Protein AF-A0A355GKW5-F1 (afdb_monomer)

Sequence (110 aa):
MEQIDKDADSPRSFRAATAFVSLMIFLQWCVLDFYTVRMIPYPEQVHDNEWMILIFPVLPSIILFAWSKRSRSLLTPGVIVGAILLGIVLSIPLIGFFGVNFHLSIGGQL

Radius of gyration: 17.28 Å; Cα contacts (8 Å, |Δi|>4): 80; chains: 1; bounding box: 40×24×53 Å

Solvent-accessible surface area (backbone atoms only — not comparable to full-atom values): 6203 Å² total; per-residue (Å²): 144,78,68,79,72,62,66,72,51,51,65,55,53,38,52,50,47,16,51,49,30,14,52,50,35,38,51,52,47,52,55,50,50,56,52,50,64,70,42,85,63,58,78,84,53,57,73,85,53,56,73,61,61,69,48,51,65,50,58,48,48,54,50,51,53,52,47,29,66,72,67,72,43,85,67,44,73,66,48,52,53,51,16,45,56,53,4,54,62,56,18,50,61,47,32,64,63,53,40,51,54,48,42,49,74,76,70,44,84,135

pLDDT: mean 84.72, std 13.32, range [43.22, 96.25]

Secondary structure (DSSP, 8-state):
--SSSTTTSHHHHHHHHHHHHHHHHHHHHHHHHHHHHHSSSTTTTGGGGGGGGGGTTHHHHHHHHHHHHHTT----HHHHHHHHHHHHHHHHHHIIIIIHHHHHHTT---

Nearest PDB structures (foldseek):
  1cnt-assembly1_4  TM=2.947E-01  e=8.816E+00  Homo sapiens

Foldseek 3Di:
DPVVVLVVCLVVVLVVLLQQLLVQLLVLLLVLLLVQVPDPPPPPCSVVCVCVNVCSLVVSLVVVVVCCVVVVPPCDPVSNVSSSVSSVVNNVVVCVPVVVVSSVVSPHDD

Mean predicted aligned error: 6.82 Å

Structure (mmCIF, N/CA/C/O backbone):
data_AF-A0A355GKW5-F1
#
_entry.id   AF-A0A355GKW5-F1
#
loop_
_atom_site.group_PDB
_atom_site.id
_atom_site.type_symbol
_atom_site.label_atom_id
_atom_site.label_alt_id
_atom_site.label_comp_id
_atom_site.label_asym_id
_atom_site.label_entity_id
_atom_site.label_seq_id
_atom_site.pdbx_PDB_ins_code
_atom_site.Cartn_x
_atom_site.Cartn_y
_atom_site.Cartn_z
_atom_site.occupancy
_atom_site.B_iso_or_equiv
_atom_site.auth_seq_id
_atom_site.auth_comp_id
_atom_site.auth_asym_id
_atom_site.auth_atom_id
_atom_site.pdbx_PDB_model_num
ATOM 1 N N . MET A 1 1 ? 24.438 -4.305 -32.338 1.00 43.22 1 MET A N 1
ATOM 2 C CA . MET A 1 1 ? 23.972 -5.579 -31.749 1.00 43.22 1 MET A CA 1
ATOM 3 C C . MET A 1 1 ? 23.798 -5.384 -30.239 1.00 43.22 1 MET A C 1
ATOM 5 O O . MET A 1 1 ? 24.442 -6.051 -29.454 1.00 43.22 1 MET A O 1
ATOM 9 N N . GLU A 1 2 ? 22.966 -4.411 -29.846 1.00 50.16 2 GLU A N 1
ATOM 10 C CA . GLU A 1 2 ? 22.820 -3.917 -28.453 1.00 50.16 2 GLU A CA 1
ATOM 11 C C . GLU A 1 2 ? 21.330 -3.754 -28.068 1.00 50.16 2 GLU A C 1
ATOM 13 O O . GLU A 1 2 ? 20.965 -3.167 -27.055 1.00 50.16 2 GLU A O 1
ATOM 18 N N . GLN A 1 3 ? 20.439 -4.235 -28.938 1.00 47.19 3 GLN A N 1
ATOM 19 C CA . GLN A 1 3 ? 18.992 -4.047 -28.835 1.00 47.19 3 GLN A CA 1
ATOM 20 C C . GLN A 1 3 ? 18.276 -5.321 -28.362 1.00 47.19 3 GLN A C 1
ATOM 22 O O . GLN A 1 3 ? 17.135 -5.246 -27.932 1.00 47.19 3 GLN A O 1
ATOM 27 N N . ILE A 1 4 ? 18.961 -6.471 -28.387 1.00 46.84 4 ILE A N 1
ATOM 28 C CA . ILE A 1 4 ? 18.385 -7.785 -28.059 1.00 46.84 4 ILE A CA 1
ATOM 29 C C . ILE A 1 4 ? 18.325 -8.016 -26.536 1.00 46.84 4 ILE A C 1
ATOM 31 O O . ILE A 1 4 ? 17.407 -8.675 -26.063 1.00 46.84 4 ILE A O 1
ATOM 35 N N . ASP A 1 5 ? 19.205 -7.384 -25.750 1.00 46.47 5 ASP A N 1
ATOM 36 C CA . ASP A 1 5 ? 19.187 -7.501 -24.280 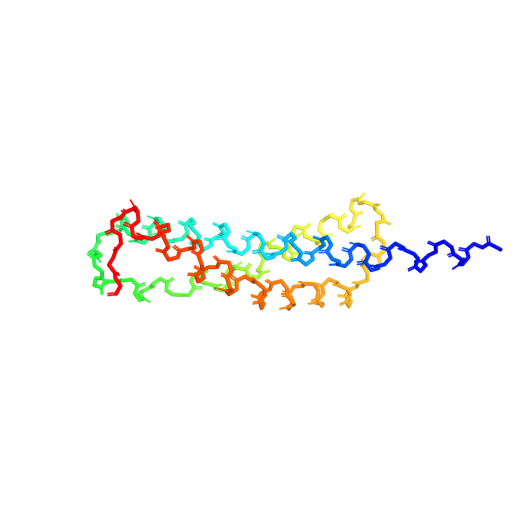1.00 46.47 5 ASP A CA 1
ATOM 37 C C . ASP A 1 5 ? 18.219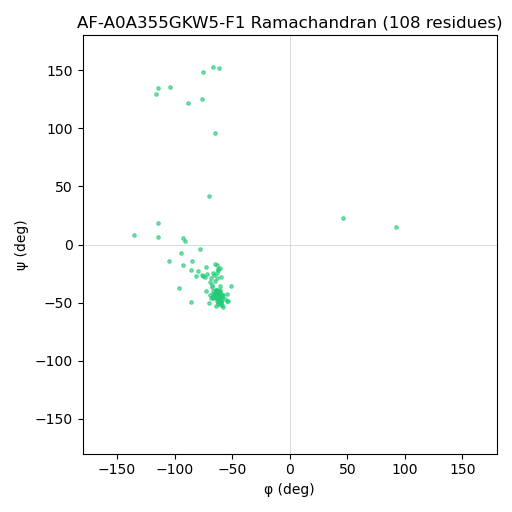 -6.520 -23.587 1.00 46.47 5 ASP A C 1
ATOM 39 O O . ASP A 1 5 ? 17.886 -6.695 -22.417 1.00 46.47 5 ASP A O 1
ATOM 43 N N . LYS A 1 6 ? 17.714 -5.495 -24.292 1.00 49.12 6 LYS A N 1
ATOM 44 C CA . LYS A 1 6 ? 16.847 -4.455 -23.696 1.00 49.12 6 LYS A CA 1
ATOM 45 C C . LYS A 1 6 ? 15.409 -4.909 -23.424 1.00 49.12 6 LYS A C 1
ATOM 47 O O . LYS A 1 6 ? 14.782 -4.380 -22.508 1.00 49.12 6 LYS A O 1
ATOM 52 N N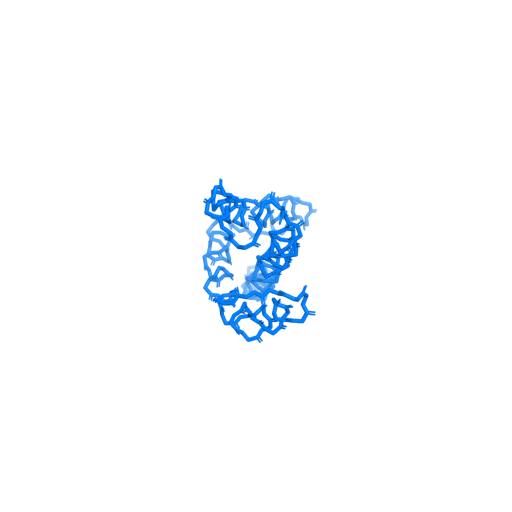 . ASP A 1 7 ? 14.894 -5.885 -24.171 1.00 49.94 7 ASP A N 1
ATOM 53 C CA . ASP A 1 7 ? 13.503 -6.345 -24.028 1.00 49.94 7 ASP A CA 1
ATOM 54 C C . ASP A 1 7 ? 13.318 -7.420 -22.943 1.00 49.94 7 ASP A C 1
ATOM 56 O O . ASP A 1 7 ? 12.224 -7.565 -22.392 1.00 49.94 7 ASP A O 1
ATOM 60 N N . ALA A 1 8 ? 14.381 -8.140 -22.567 1.00 51.19 8 ALA A N 1
ATOM 61 C CA . ALA A 1 8 ? 14.300 -9.234 -21.595 1.00 51.19 8 ALA A CA 1
ATOM 62 C C . ALA A 1 8 ? 14.115 -8.756 -20.136 1.00 51.19 8 ALA A C 1
ATOM 64 O O . ALA A 1 8 ? 13.488 -9.452 -19.329 1.00 51.19 8 ALA A O 1
ATOM 65 N N . ASP A 1 9 ? 14.596 -7.554 -19.802 1.00 59.56 9 ASP A N 1
ATOM 66 C CA . ASP A 1 9 ? 14.585 -7.018 -18.431 1.00 59.56 9 ASP A CA 1
ATOM 67 C C . ASP A 1 9 ? 13.357 -6.155 -18.093 1.00 59.56 9 ASP A C 1
ATOM 69 O O . ASP A 1 9 ? 13.022 -5.972 -16.916 1.00 59.56 9 ASP A O 1
ATOM 73 N N . SER A 1 10 ? 12.634 -5.673 -19.107 1.00 67.62 10 SER A N 1
ATOM 74 C CA . SER A 1 10 ? 11.417 -4.862 -18.955 1.00 67.62 10 SER A CA 1
ATOM 75 C C . SER A 1 10 ? 10.298 -5.572 -18.165 1.00 67.62 10 SER A C 1
ATOM 77 O O . SER A 1 10 ? 9.843 -5.029 -17.150 1.00 67.62 10 SER A O 1
ATOM 79 N N . PRO A 1 11 ? 9.883 -6.811 -18.511 1.00 78.00 11 PRO A N 1
ATOM 80 C CA . PRO A 1 11 ? 8.795 -7.480 -17.796 1.00 78.00 11 PRO A CA 1
ATOM 81 C C . PRO A 1 11 ? 9.173 -7.875 -16.363 1.00 78.00 11 PRO A C 1
ATOM 83 O O . PRO A 1 11 ? 8.315 -7.861 -15.478 1.00 78.00 11 PRO A O 1
ATOM 86 N N . ARG A 1 12 ? 10.445 -8.203 -16.098 1.00 82.12 12 ARG A N 1
ATOM 87 C CA . ARG A 1 12 ? 10.926 -8.504 -14.738 1.00 82.12 12 ARG A CA 1
ATOM 88 C C . ARG A 1 12 ? 10.922 -7.256 -13.863 1.00 82.12 12 ARG A C 1
ATOM 90 O O . ARG A 1 12 ? 10.401 -7.299 -12.752 1.00 82.12 12 ARG A O 1
ATOM 97 N N . SER A 1 13 ? 11.431 -6.146 -14.391 1.00 82.44 13 SER A N 1
ATOM 98 C CA . SER A 1 13 ? 11.475 -4.861 -13.689 1.00 82.44 13 SER A CA 1
ATOM 99 C C . SER A 1 13 ? 10.074 -4.322 -13.398 1.00 82.44 13 SER A C 1
ATOM 101 O O . SER A 1 13 ? 9.814 -3.865 -12.288 1.00 82.44 13 SER A O 1
ATOM 103 N N . PHE A 1 14 ? 9.140 -4.456 -14.345 1.00 87.69 14 PHE A N 1
ATOM 104 C CA . PHE A 1 14 ? 7.735 -4.096 -14.142 1.00 87.69 14 PHE A CA 1
ATOM 105 C C . PHE A 1 14 ? 7.069 -4.932 -13.042 1.00 87.69 14 PHE A C 1
ATOM 107 O O . PHE A 1 14 ? 6.424 -4.379 -12.152 1.00 87.69 14 PHE A O 1
ATOM 114 N N . ARG A 1 15 ? 7.253 -6.261 -13.057 1.00 90.69 15 ARG A N 1
ATOM 115 C CA . ARG A 1 15 ? 6.715 -7.155 -12.016 1.00 90.69 15 ARG A CA 1
ATOM 116 C C . ARG A 1 15 ? 7.297 -6.838 -10.643 1.00 90.69 15 ARG A C 1
ATOM 118 O O . ARG A 1 15 ? 6.546 -6.767 -9.677 1.00 90.69 15 ARG A O 1
ATOM 125 N N . ALA A 1 16 ? 8.607 -6.610 -10.563 1.00 89.38 16 ALA A N 1
ATOM 126 C CA . ALA A 1 16 ? 9.276 -6.239 -9.321 1.00 89.38 16 ALA A CA 1
ATOM 127 C C . ALA A 1 16 ? 8.768 -4.893 -8.784 1.00 89.38 16 ALA A C 1
ATOM 129 O O . ALA A 1 16 ? 8.429 -4.800 -7.608 1.00 89.38 16 ALA A O 1
ATOM 130 N N . ALA A 1 17 ? 8.640 -3.877 -9.644 1.00 90.31 17 ALA A N 1
ATOM 131 C CA . ALA A 1 17 ? 8.086 -2.578 -9.271 1.00 90.31 17 ALA A CA 1
ATOM 132 C C . ALA A 1 17 ? 6.626 -2.692 -8.803 1.00 90.31 17 ALA A C 1
ATOM 134 O O . ALA A 1 17 ? 6.255 -2.102 -7.794 1.00 90.31 17 ALA A O 1
ATOM 135 N N . THR A 1 18 ? 5.817 -3.500 -9.490 1.00 93.62 18 THR A N 1
ATOM 136 C CA . THR A 1 18 ? 4.414 -3.746 -9.127 1.00 93.62 18 THR A CA 1
ATOM 137 C C . THR A 1 18 ? 4.305 -4.432 -7.764 1.00 93.62 18 THR A C 1
ATOM 139 O O . THR A 1 18 ? 3.549 -3.985 -6.903 1.00 93.62 18 THR A O 1
ATOM 142 N N . ALA A 1 19 ? 5.078 -5.501 -7.545 1.00 94.31 19 ALA A N 1
ATOM 143 C CA . ALA A 1 19 ? 5.108 -6.220 -6.274 1.00 94.31 19 ALA A CA 1
ATOM 144 C C . ALA A 1 19 ? 5.585 -5.313 -5.132 1.00 94.31 19 ALA A C 1
ATOM 146 O O . ALA A 1 19 ? 4.997 -5.315 -4.053 1.00 94.31 19 ALA A O 1
ATOM 147 N N . PHE A 1 20 ? 6.604 -4.492 -5.395 1.00 93.31 20 PHE A N 1
ATOM 148 C CA . PHE A 1 20 ? 7.104 -3.499 -4.454 1.00 93.31 20 PHE A CA 1
ATOM 149 C C . PHE A 1 20 ? 6.024 -2.482 -4.065 1.00 93.31 20 PHE A C 1
ATOM 151 O O . PHE A 1 20 ? 5.797 -2.273 -2.876 1.00 93.31 20 PHE A O 1
ATOM 158 N N . VAL A 1 21 ? 5.321 -1.889 -5.039 1.00 94.81 21 VAL A N 1
ATOM 159 C CA . VAL A 1 21 ? 4.225 -0.944 -4.760 1.00 94.81 21 VAL A CA 1
ATOM 160 C C . VAL A 1 21 ? 3.128 -1.615 -3.947 1.00 94.81 21 VAL A C 1
ATOM 162 O O . VAL A 1 21 ? 2.697 -1.063 -2.940 1.00 94.81 21 VAL A O 1
ATOM 165 N N . SER A 1 22 ? 2.694 -2.805 -4.364 1.00 96.25 22 SER A N 1
ATOM 166 C CA . SER A 1 22 ? 1.621 -3.537 -3.694 1.00 96.25 22 SER A CA 1
ATOM 167 C C . SER A 1 22 ? 1.959 -3.821 -2.227 1.00 96.25 22 SER A C 1
ATOM 169 O O . SER A 1 22 ? 1.156 -3.535 -1.338 1.00 96.25 22 SER A O 1
ATOM 171 N N . LEU A 1 23 ? 3.188 -4.280 -1.965 1.00 95.88 23 LEU A N 1
ATOM 172 C CA . LEU A 1 23 ? 3.689 -4.512 -0.613 1.00 95.88 23 LEU A CA 1
ATOM 173 C C . LEU A 1 23 ? 3.795 -3.211 0.192 1.00 95.88 23 LEU A C 1
ATOM 175 O O . LEU A 1 23 ? 3.400 -3.178 1.352 1.00 95.88 23 LEU A O 1
ATOM 179 N N . MET A 1 24 ? 4.302 -2.130 -0.405 1.00 95.50 24 MET A N 1
ATOM 180 C CA . MET A 1 24 ? 4.405 -0.837 0.275 1.00 95.50 24 MET A CA 1
ATOM 181 C C . MET A 1 24 ? 3.041 -0.262 0.648 1.00 95.50 24 MET A C 1
ATOM 183 O O . MET A 1 24 ? 2.909 0.319 1.721 1.00 95.50 24 MET A O 1
ATOM 187 N N . ILE A 1 25 ? 2.030 -0.393 -0.212 1.00 95.62 25 ILE A N 1
ATOM 188 C CA . ILE A 1 25 ? 0.666 0.050 0.102 1.00 95.62 25 ILE A CA 1
ATOM 189 C C . ILE A 1 25 ? 0.087 -0.797 1.231 1.00 95.62 25 ILE A C 1
ATOM 191 O O . ILE A 1 25 ? -0.439 -0.238 2.186 1.00 95.62 25 ILE A O 1
ATOM 195 N N . PHE A 1 26 ? 0.248 -2.121 1.172 1.00 96.06 26 PHE A N 1
ATOM 196 C CA . PHE A 1 26 ? -0.179 -3.009 2.252 1.00 96.06 26 PHE A CA 1
ATOM 197 C C . PHE A 1 26 ? 0.465 -2.632 3.598 1.00 96.06 26 PHE A C 1
ATOM 199 O O . PHE A 1 26 ? -0.231 -2.489 4.597 1.00 96.06 26 PHE A O 1
ATOM 206 N N . LEU A 1 27 ? 1.779 -2.393 3.627 1.00 95.62 27 LEU A N 1
ATOM 207 C CA . LEU A 1 27 ? 2.479 -1.989 4.849 1.00 95.62 27 LEU A CA 1
ATOM 208 C C . LEU A 1 27 ? 2.024 -0.616 5.362 1.00 95.62 27 LEU A C 1
ATOM 210 O O . LEU A 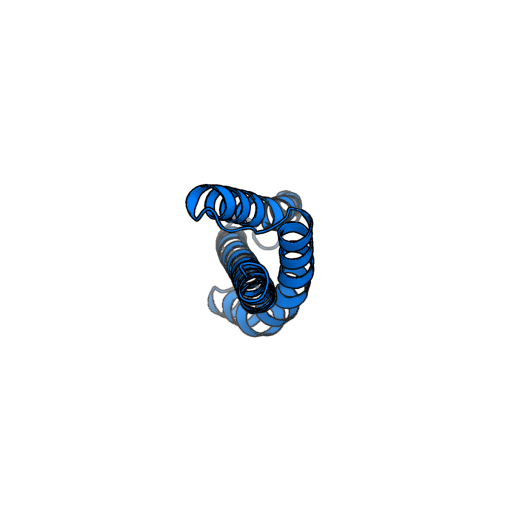1 27 ? 1.841 -0.452 6.565 1.00 95.62 27 LEU A O 1
ATOM 214 N N . GLN A 1 28 ? 1.825 0.361 4.470 1.00 94.75 28 GLN A N 1
ATOM 215 C CA . GLN A 1 28 ? 1.276 1.669 4.844 1.00 94.75 28 GLN A CA 1
ATOM 216 C C . GLN A 1 28 ? -0.123 1.535 5.444 1.00 94.75 28 GLN A C 1
ATOM 218 O O . GLN A 1 28 ? -0.411 2.176 6.452 1.00 94.75 28 GLN A O 1
ATOM 223 N N . TRP A 1 29 ? -0.958 0.670 4.865 1.00 94.94 29 TRP A N 1
ATOM 224 C CA . TRP A 1 29 ? -2.272 0.359 5.408 1.00 94.94 29 TRP A CA 1
ATOM 225 C C . TRP A 1 29 ? -2.164 -0.235 6.814 1.00 94.94 29 TRP A C 1
ATOM 227 O O . TRP A 1 29 ? -2.805 0.286 7.714 1.00 94.94 29 TRP A O 1
ATOM 237 N N . CYS A 1 30 ? -1.292 -1.223 7.051 1.00 95.06 30 CYS A N 1
ATOM 238 C CA . CYS A 1 30 ? -1.114 -1.805 8.389 1.00 95.06 30 CYS A CA 1
ATOM 239 C C . CYS A 1 30 ? -0.645 -0.775 9.429 1.00 95.06 30 CYS A C 1
ATOM 241 O O . CYS A 1 30 ? -1.076 -0.811 10.579 1.00 95.06 30 CYS A O 1
ATOM 243 N N . VAL A 1 31 ? 0.247 0.145 9.047 1.00 94.06 31 VAL A N 1
ATOM 244 C CA . VAL A 1 31 ? 0.711 1.215 9.946 1.00 94.06 31 VAL A CA 1
ATOM 245 C C . VAL A 1 31 ? -0.424 2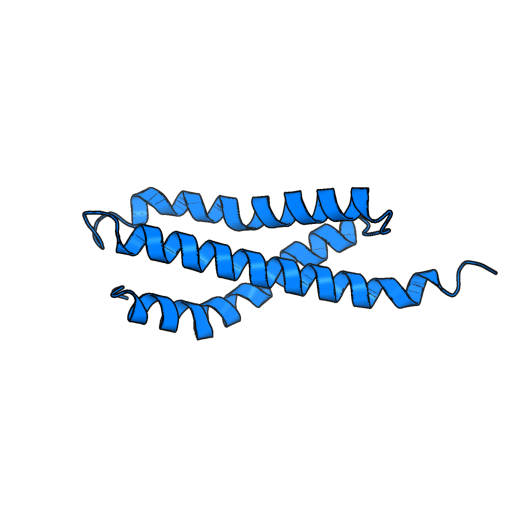.184 10.270 1.00 94.06 31 VAL A C 1
ATOM 247 O O . VAL A 1 31 ? -0.599 2.541 11.435 1.00 94.06 31 VAL A O 1
ATOM 250 N N . LEU A 1 32 ? -1.194 2.592 9.258 1.00 92.31 32 LEU A N 1
ATOM 251 C CA . LEU A 1 32 ? -2.347 3.467 9.443 1.00 92.31 32 LEU A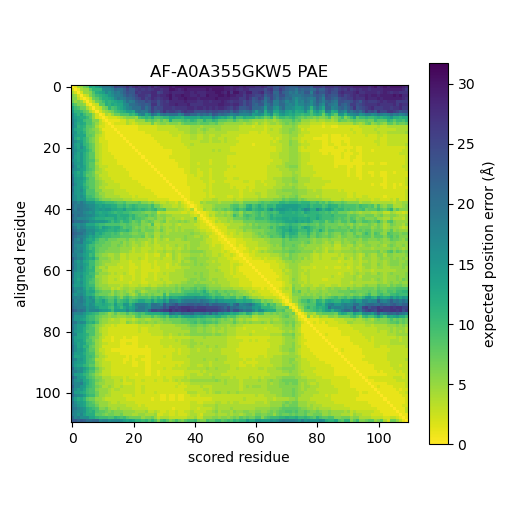 CA 1
ATOM 252 C C . LEU A 1 32 ? -3.405 2.796 10.322 1.00 92.31 32 LEU A C 1
ATOM 254 O O . LEU A 1 32 ? -3.892 3.409 11.261 1.00 92.31 32 LEU A O 1
ATOM 258 N N . ASP A 1 33 ? -3.707 1.531 10.055 1.00 93.12 33 ASP A N 1
ATOM 259 C CA . ASP A 1 33 ? -4.676 0.738 10.803 1.00 93.12 33 ASP A CA 1
ATOM 260 C C . ASP A 1 33 ? -4.277 0.601 12.280 1.00 93.12 33 ASP A C 1
ATOM 262 O O . ASP A 1 33 ? -5.064 0.898 13.179 1.00 93.12 33 ASP A O 1
ATOM 266 N N . PHE A 1 34 ? -3.005 0.282 12.545 1.00 93.56 34 PHE A N 1
ATOM 267 C CA . PHE A 1 34 ? -2.469 0.253 13.905 1.00 93.56 34 PHE A CA 1
ATOM 268 C C . PHE A 1 34 ? -2.601 1.598 14.620 1.00 93.56 34 PHE A C 1
ATOM 270 O O . PHE A 1 34 ? -2.967 1.641 15.794 1.00 93.56 34 PHE A O 1
ATOM 277 N N . TYR A 1 35 ? -2.296 2.696 1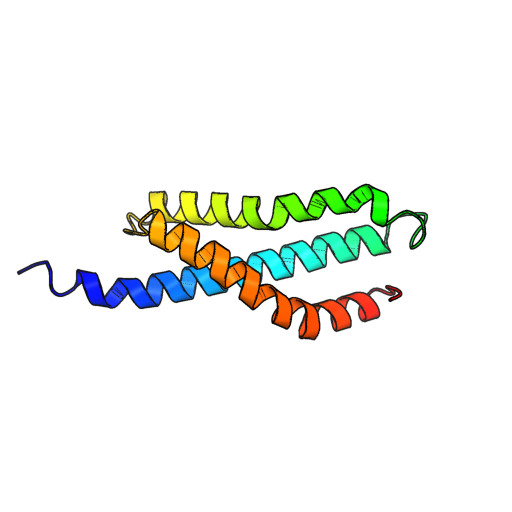3.928 1.00 91.38 35 TYR A N 1
ATOM 278 C CA . TYR A 1 35 ? -2.442 4.034 14.486 1.00 91.38 35 TYR A CA 1
ATOM 279 C C . TYR A 1 35 ? -3.908 4.353 14.807 1.00 91.38 35 TYR A C 1
ATOM 281 O O . TYR A 1 35 ? -4.208 4.806 15.911 1.00 91.38 35 TYR A O 1
ATOM 289 N N . THR A 1 36 ? -4.820 4.052 13.882 1.00 91.06 36 THR A N 1
ATOM 290 C CA . THR A 1 36 ? -6.256 4.310 14.015 1.00 91.06 36 THR A CA 1
ATOM 291 C C . THR A 1 36 ? -6.870 3.551 15.189 1.00 91.06 36 THR A C 1
ATOM 293 O O . THR A 1 36 ? -7.537 4.165 16.016 1.00 91.06 36 THR A O 1
ATOM 296 N N . VAL A 1 37 ? -6.584 2.252 15.334 1.00 92.19 37 VAL A N 1
ATOM 297 C CA . VAL A 1 37 ? -7.092 1.423 16.450 1.00 92.19 37 VAL A CA 1
ATOM 298 C C . VAL A 1 37 ? -6.592 1.917 17.818 1.00 92.19 37 VAL A C 1
ATOM 300 O O . VAL A 1 37 ? -7.199 1.645 18.853 1.00 92.19 37 VAL A O 1
ATOM 303 N N . ARG A 1 38 ? -5.479 2.658 17.855 1.00 89.88 38 ARG A N 1
ATOM 304 C CA . ARG A 1 38 ? -4.897 3.217 19.087 1.00 89.88 38 ARG A CA 1
ATOM 305 C C . ARG A 1 38 ? -5.329 4.650 19.382 1.00 89.88 38 ARG A C 1
ATOM 307 O O . ARG A 1 38 ? -4.989 5.161 20.451 1.00 89.88 38 ARG A O 1
ATOM 314 N N . MET A 1 39 ? -6.039 5.302 18.467 1.00 86.75 39 MET A N 1
ATOM 315 C CA . MET A 1 39 ? -6.540 6.654 18.669 1.00 86.75 39 MET A CA 1
ATOM 316 C C . MET A 1 39 ? -7.751 6.639 19.612 1.00 86.75 39 MET A C 1
ATOM 318 O O . MET A 1 39 ? -8.507 5.675 19.649 1.00 86.75 39 MET A O 1
ATOM 322 N N . ILE A 1 40 ? -7.939 7.703 20.394 1.00 83.88 40 ILE A N 1
ATOM 323 C CA . ILE A 1 40 ? -9.121 7.880 21.246 1.00 83.88 40 ILE A CA 1
ATOM 324 C C . ILE A 1 40 ? -9.874 9.112 20.733 1.00 83.88 40 ILE A C 1
ATOM 326 O O . ILE A 1 40 ? -9.241 10.165 20.627 1.00 83.88 40 ILE A O 1
ATOM 330 N N . PRO A 1 41 ? -11.190 9.034 20.476 1.00 85.19 41 PRO A N 1
ATOM 331 C CA . PRO A 1 41 ? -12.069 7.870 20.600 1.00 85.19 41 PRO A CA 1
ATOM 332 C C . PRO A 1 41 ? -12.110 7.022 19.309 1.00 85.19 41 PRO A C 1
ATOM 334 O O . PRO A 1 41 ? -12.457 7.507 18.230 1.00 85.19 41 PRO A O 1
ATOM 337 N N . TYR A 1 42 ? -11.740 5.747 19.436 1.00 82.19 42 TYR A N 1
ATOM 338 C CA . TYR A 1 42 ? -11.951 4.710 18.426 1.00 82.19 42 TYR A CA 1
ATOM 339 C C . TYR A 1 42 ? -13.127 3.825 18.872 1.00 82.19 42 TYR A C 1
ATOM 341 O O . TYR A 1 42 ? -13.122 3.401 20.034 1.00 82.19 42 TYR A O 1
ATOM 349 N N . PRO A 1 43 ? -14.072 3.467 17.979 1.00 86.69 43 PRO A N 1
ATOM 350 C CA . PRO A 1 43 ? -14.073 3.699 16.527 1.00 86.69 43 PRO A CA 1
ATOM 351 C C . PRO A 1 43 ? -14.780 4.990 16.066 1.00 86.69 43 PRO A C 1
ATOM 353 O O . PRO A 1 43 ? -14.930 5.207 14.868 1.00 86.69 43 PRO A O 1
ATOM 356 N N . GLU A 1 44 ? -15.230 5.861 16.968 1.00 87.81 44 GLU A N 1
ATOM 357 C CA . GLU A 1 44 ? -16.178 6.931 16.629 1.00 87.81 44 GLU A CA 1
ATOM 358 C C . GLU A 1 44 ? -15.606 8.035 15.721 1.00 87.81 44 GLU A C 1
ATOM 360 O O . GLU A 1 44 ? -16.363 8.644 14.967 1.00 87.81 44 GLU A O 1
ATOM 365 N N . GLN A 1 45 ? -14.294 8.304 15.773 1.00 82.75 45 GLN A N 1
ATOM 366 C CA . GLN A 1 45 ? -13.642 9.405 15.034 1.00 82.75 45 GLN A CA 1
ATOM 367 C C . GLN A 1 45 ? -12.660 8.942 13.948 1.00 82.75 45 GLN A C 1
ATOM 369 O O . GLN A 1 45 ? -11.825 9.711 13.473 1.00 82.75 45 GLN A O 1
ATOM 374 N N . VAL A 1 46 ? -12.745 7.687 13.503 1.00 82.19 46 VAL A N 1
ATOM 375 C CA . VAL A 1 46 ? -11.831 7.170 12.464 1.00 82.19 46 VAL A CA 1
ATOM 376 C C . VAL A 1 46 ? -11.972 7.900 11.124 1.00 82.19 46 VAL A C 1
ATOM 378 O O . VAL A 1 46 ? -10.992 8.044 10.391 1.00 82.19 46 VAL A O 1
ATOM 381 N N . HIS A 1 47 ? -13.171 8.415 10.834 1.00 84.50 47 HIS A N 1
ATOM 382 C CA . HIS A 1 47 ? -13.490 9.111 9.587 1.00 84.50 47 HIS A CA 1
ATOM 383 C C . HIS A 1 47 ? -12.751 10.452 9.427 1.00 84.50 47 HIS A C 1
ATOM 385 O O . HIS A 1 47 ? -12.474 10.872 8.304 1.00 84.50 47 HIS A O 1
ATOM 391 N N . ASP A 1 48 ? -12.337 11.088 10.528 1.00 83.94 48 ASP A N 1
ATOM 392 C CA . ASP A 1 48 ? -11.628 12.379 10.506 1.00 83.94 48 ASP A CA 1
ATOM 393 C C . ASP A 1 48 ? -10.247 12.285 9.826 1.00 83.94 48 ASP A C 1
ATOM 395 O O . ASP A 1 48 ? -9.655 13.282 9.404 1.00 83.94 48 ASP A O 1
ATOM 399 N N . ASN A 1 49 ? -9.742 11.060 9.683 1.00 79.75 49 ASN A N 1
ATOM 400 C CA . ASN A 1 49 ? -8.402 10.741 9.220 1.00 79.75 49 ASN A CA 1
ATOM 401 C C . ASN A 1 49 ? -8.367 9.998 7.874 1.00 79.75 49 ASN A C 1
ATOM 403 O O . ASN A 1 49 ? -7.291 9.610 7.414 1.00 79.75 49 ASN A O 1
ATOM 407 N N . GLU A 1 50 ? -9.507 9.831 7.198 1.00 81.94 50 GLU A N 1
ATOM 408 C CA . GLU A 1 50 ? -9.591 9.119 5.910 1.00 81.94 50 GLU A CA 1
ATOM 409 C C . GLU A 1 50 ? -8.740 9.752 4.808 1.00 81.94 50 GLU A C 1
ATOM 411 O O . GLU A 1 50 ? -8.238 9.071 3.916 1.00 81.94 50 GLU A O 1
ATOM 416 N N . TRP A 1 51 ? -8.499 11.060 4.874 1.00 85.00 51 TRP A N 1
ATOM 417 C CA . TRP A 1 51 ? -7.644 11.746 3.908 1.00 85.00 51 TRP A CA 1
ATOM 418 C C . TRP A 1 51 ? -6.201 11.201 3.900 1.00 85.00 51 TRP A C 1
ATOM 420 O O . TRP A 1 51 ? -5.505 11.349 2.893 1.00 85.00 51 TRP A O 1
ATOM 430 N N . MET A 1 52 ? -5.753 10.514 4.963 1.00 85.19 52 MET A N 1
ATOM 431 C CA . MET A 1 52 ? -4.431 9.881 5.012 1.00 85.19 52 MET A CA 1
ATOM 432 C C . MET A 1 52 ? -4.249 8.778 3.958 1.00 85.19 52 MET A C 1
ATOM 434 O O . MET A 1 52 ? -3.108 8.517 3.569 1.00 85.19 52 MET A O 1
ATOM 438 N N . ILE A 1 53 ? -5.323 8.186 3.406 1.00 84.88 53 ILE A N 1
ATOM 439 C CA . ILE A 1 53 ? -5.174 7.189 2.327 1.00 84.88 53 ILE A CA 1
ATOM 440 C C . ILE A 1 53 ? -4.538 7.795 1.070 1.00 84.88 53 ILE A C 1
ATOM 442 O O . ILE A 1 53 ? -3.920 7.081 0.280 1.00 84.88 53 ILE A O 1
ATOM 446 N N . LEU A 1 54 ? -4.654 9.116 0.877 1.00 86.19 54 LEU A N 1
ATOM 447 C CA . LEU A 1 54 ? -4.064 9.821 -0.264 1.00 86.19 54 LEU A CA 1
ATOM 448 C C . LEU A 1 54 ? -2.530 9.739 -0.273 1.00 86.19 54 LEU A C 1
ATOM 450 O O . LEU A 1 54 ? -1.912 9.954 -1.314 1.00 86.19 54 LEU A O 1
ATOM 454 N N . ILE A 1 55 ? -1.907 9.389 0.859 1.00 86.38 55 ILE A N 1
ATOM 455 C CA . ILE A 1 55 ? -0.457 9.198 0.985 1.00 86.38 55 ILE A CA 1
ATOM 456 C C . ILE A 1 55 ? -0.012 7.859 0.375 1.00 86.38 55 ILE A C 1
ATOM 458 O O . ILE A 1 55 ? 1.117 7.753 -0.113 1.00 86.38 55 ILE A O 1
ATOM 462 N N . PHE A 1 56 ? -0.899 6.859 0.318 1.00 88.12 56 PHE A N 1
ATOM 463 C CA . PHE A 1 56 ? -0.569 5.499 -0.117 1.00 88.12 56 PHE A CA 1
ATOM 464 C C . PHE A 1 56 ? 0.093 5.404 -1.494 1.00 88.12 56 PHE A C 1
ATOM 466 O O . PHE A 1 56 ? 1.064 4.654 -1.604 1.00 88.12 56 PHE A O 1
ATOM 473 N N . PRO A 1 57 ? -0.349 6.136 -2.538 1.00 85.75 57 PRO A N 1
ATOM 474 C CA . PRO A 1 57 ? 0.350 6.146 -3.821 1.00 85.75 57 PRO A CA 1
ATOM 475 C C . PRO A 1 57 ? 1.586 7.058 -3.831 1.00 85.75 57 PRO A C 1
ATOM 477 O O . PRO A 1 57 ? 2.485 6.850 -4.647 1.00 85.75 57 PRO A O 1
ATOM 480 N N . VAL A 1 58 ? 1.670 8.054 -2.944 1.00 88.25 58 VAL A N 1
ATOM 481 C CA . VAL A 1 58 ? 2.735 9.072 -2.954 1.00 88.25 58 VAL A CA 1
ATOM 482 C C . VAL A 1 58 ? 4.079 8.469 -2.552 1.00 88.25 58 VAL A C 1
ATOM 484 O O . VAL A 1 58 ? 5.061 8.620 -3.282 1.00 88.25 58 VAL A O 1
ATOM 487 N N . LEU A 1 59 ? 4.137 7.741 -1.433 1.00 88.00 59 LEU A N 1
ATOM 488 C CA . LEU A 1 59 ? 5.394 7.161 -0.940 1.00 88.00 59 LEU A CA 1
ATOM 489 C C . LEU A 1 59 ? 6.022 6.142 -1.915 1.00 88.00 59 LEU A C 1
ATOM 491 O O . LEU A 1 59 ? 7.201 6.305 -2.253 1.00 88.00 59 LEU A O 1
ATOM 495 N N . PRO A 1 60 ? 5.282 5.149 -2.451 1.00 89.75 60 PRO A N 1
ATOM 496 C CA . PRO A 1 60 ? 5.811 4.228 -3.453 1.00 89.75 60 PRO A CA 1
ATOM 497 C C . PRO A 1 60 ? 6.270 4.946 -4.723 1.00 89.75 60 PRO A C 1
ATOM 499 O O . PRO A 1 60 ? 7.287 4.563 -5.298 1.00 89.75 60 PRO A O 1
ATOM 502 N N . SER A 1 61 ? 5.577 6.015 -5.135 1.00 86.81 61 SER A N 1
ATOM 503 C CA . SER A 1 61 ? 5.959 6.814 -6.306 1.00 86.81 61 SER A CA 1
ATOM 504 C C . SER A 1 61 ? 7.307 7.507 -6.112 1.00 86.81 61 SER A C 1
ATOM 506 O O . SER A 1 61 ? 8.168 7.433 -6.989 1.00 86.81 61 SER A O 1
ATOM 508 N N . ILE A 1 62 ? 7.523 8.139 -4.953 1.00 88.75 62 ILE A N 1
ATOM 509 C CA . ILE A 1 62 ? 8.795 8.799 -4.620 1.00 88.75 62 ILE A CA 1
ATOM 510 C C . ILE A 1 62 ? 9.935 7.776 -4.607 1.00 88.75 62 ILE A C 1
ATOM 512 O O . ILE A 1 62 ? 10.992 8.021 -5.194 1.00 88.75 62 ILE A O 1
ATOM 516 N N . ILE A 1 63 ? 9.719 6.616 -3.979 1.00 88.56 63 ILE A N 1
ATOM 517 C CA . ILE A 1 63 ? 10.754 5.585 -3.854 1.00 88.56 63 ILE A CA 1
ATOM 518 C C . ILE A 1 63 ? 11.066 4.950 -5.212 1.00 88.56 63 ILE A C 1
ATOM 520 O O . ILE A 1 63 ? 12.241 4.816 -5.554 1.00 88.56 63 ILE A O 1
ATOM 524 N N . LEU A 1 64 ? 10.055 4.625 -6.024 1.00 86.50 64 LEU A N 1
ATOM 525 C CA . LEU A 1 64 ? 10.265 4.113 -7.382 1.00 86.50 64 LEU A CA 1
ATOM 526 C C . LEU A 1 64 ? 11.000 5.122 -8.266 1.00 86.50 64 LEU A C 1
ATOM 528 O O . LEU A 1 64 ? 11.896 4.741 -9.020 1.00 86.50 64 LEU A O 1
ATOM 532 N N . PHE A 1 65 ? 10.672 6.409 -8.158 1.00 85.12 65 PHE A N 1
ATOM 533 C CA . PHE A 1 65 ? 11.349 7.456 -8.916 1.00 85.12 65 PHE A CA 1
ATOM 534 C C . PHE A 1 65 ? 12.815 7.625 -8.488 1.00 85.12 65 PHE A C 1
ATOM 536 O O . PHE A 1 65 ? 13.709 7.724 -9.333 1.00 85.12 65 PHE A O 1
ATOM 543 N N . ALA A 1 66 ? 13.087 7.598 -7.181 1.00 85.81 66 ALA A N 1
ATOM 544 C CA . ALA A 1 66 ? 14.448 7.622 -6.648 1.00 85.81 66 ALA A CA 1
ATOM 545 C C . ALA A 1 66 ? 15.246 6.373 -7.065 1.00 85.81 66 ALA A C 1
ATOM 547 O O . ALA A 1 66 ? 16.414 6.480 -7.452 1.00 85.81 66 ALA A O 1
ATOM 548 N N . TRP A 1 67 ? 14.613 5.197 -7.043 1.00 81.94 67 TRP A N 1
ATOM 549 C CA . TRP A 1 67 ? 15.225 3.938 -7.459 1.00 81.94 67 TRP A CA 1
ATOM 550 C C . TRP A 1 67 ? 15.544 3.930 -8.958 1.00 81.94 67 TRP A C 1
ATOM 552 O O . TRP A 1 67 ? 16.671 3.601 -9.337 1.00 81.94 67 TRP A O 1
ATOM 562 N N . SER A 1 68 ? 14.614 4.383 -9.802 1.00 78.44 68 SER A N 1
ATOM 563 C CA . SER A 1 68 ? 14.831 4.544 -11.245 1.00 78.44 68 SER A CA 1
ATOM 564 C C . SER A 1 68 ? 16.066 5.408 -11.532 1.00 78.44 68 SER A C 1
ATOM 566 O O . SER A 1 68 ? 16.964 4.978 -12.261 1.00 78.44 68 SER A O 1
ATOM 568 N N . LYS A 1 69 ? 16.186 6.569 -10.869 1.00 77.62 69 LYS A N 1
ATOM 569 C CA . LYS A 1 69 ? 17.351 7.459 -11.009 1.0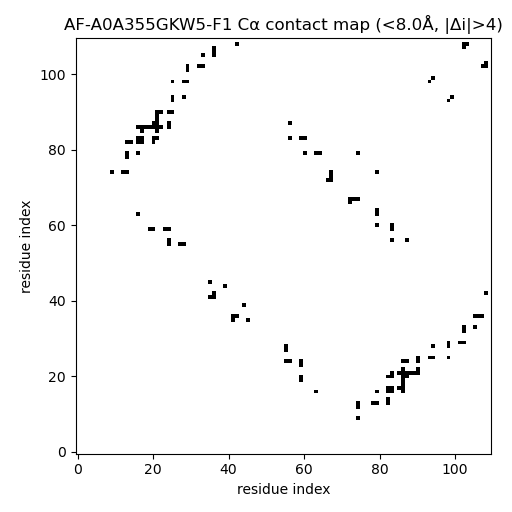0 77.62 69 LYS A CA 1
ATOM 570 C C . LYS A 1 69 ? 18.661 6.814 -10.552 1.00 77.62 69 LYS A C 1
ATOM 572 O O . LYS A 1 69 ? 19.676 6.948 -11.232 1.00 77.62 69 LYS A O 1
ATOM 577 N N . ARG A 1 70 ? 18.661 6.120 -9.408 1.00 71.69 70 ARG A N 1
ATOM 578 C CA . ARG A 1 70 ? 19.878 5.537 -8.815 1.00 71.69 70 ARG A CA 1
ATOM 579 C C . ARG A 1 70 ? 20.390 4.322 -9.583 1.00 71.69 70 ARG A C 1
ATOM 581 O O . ARG A 1 70 ? 21.594 4.165 -9.743 1.00 71.69 70 ARG A O 1
ATOM 588 N N . SER A 1 71 ? 19.492 3.461 -10.051 1.00 63.28 71 SER A N 1
ATOM 589 C CA . SER A 1 71 ? 19.865 2.194 -10.684 1.00 63.28 71 SER A CA 1
ATOM 590 C C . SER A 1 71 ? 20.336 2.353 -12.135 1.00 63.28 71 SER A C 1
ATOM 592 O O . SER A 1 71 ? 20.655 1.346 -12.763 1.00 63.28 71 SER A O 1
ATOM 594 N N . ARG A 1 72 ? 20.299 3.574 -12.707 1.00 63.12 72 ARG A N 1
ATOM 595 C CA . ARG A 1 72 ? 20.294 3.803 -14.171 1.00 63.12 72 ARG A CA 1
ATOM 596 C C . ARG A 1 72 ? 19.289 2.891 -14.895 1.00 63.12 72 ARG A C 1
ATOM 598 O O . ARG A 1 72 ? 19.440 2.600 -16.078 1.00 63.12 72 ARG A O 1
ATOM 605 N N . SER A 1 73 ? 18.285 2.413 -14.160 1.00 58.06 73 SER A N 1
ATOM 606 C CA . SER A 1 73 ? 17.299 1.473 -14.660 1.00 58.06 73 SER A CA 1
ATOM 607 C C . SER A 1 73 ? 16.341 2.263 -15.532 1.00 58.06 73 SER A C 1
ATOM 609 O O . SER A 1 73 ? 15.773 3.266 -15.091 1.00 58.06 73 SER A O 1
ATOM 611 N N . LEU A 1 74 ? 16.183 1.815 -16.776 1.00 59.53 74 LEU A N 1
ATOM 612 C CA . LEU A 1 74 ? 15.290 2.368 -17.795 1.00 59.53 74 LEU A CA 1
ATOM 613 C C . LEU A 1 74 ? 13.809 2.104 -17.454 1.00 59.53 74 LEU A C 1
ATOM 615 O O . LEU A 1 74 ? 13.019 1.754 -18.327 1.00 59.53 74 LEU A O 1
ATOM 619 N N . LEU A 1 75 ? 13.406 2.259 -16.188 1.00 67.25 75 LEU A N 1
ATOM 620 C CA . LEU A 1 75 ? 11.995 2.342 -15.834 1.00 67.25 75 LEU A CA 1
ATOM 621 C C . LEU A 1 75 ? 11.452 3.616 -16.477 1.00 67.25 75 LEU A C 1
ATOM 623 O O . LEU A 1 75 ? 11.618 4.721 -15.961 1.00 67.25 75 LEU A O 1
ATOM 627 N N . THR A 1 76 ? 10.853 3.460 -17.654 1.00 80.06 76 THR A N 1
ATOM 628 C CA . THR A 1 76 ? 10.195 4.566 -18.334 1.00 80.06 76 THR A CA 1
ATOM 629 C C . THR A 1 76 ? 9.055 5.082 -17.451 1.00 80.06 76 THR A C 1
ATOM 631 O O . THR A 1 76 ? 8.470 4.311 -16.681 1.00 80.06 76 THR A O 1
ATOM 634 N N . PRO A 1 77 ? 8.686 6.369 -17.559 1.00 80.31 77 PRO A N 1
ATOM 635 C CA . PRO A 1 77 ? 7.563 6.914 -16.801 1.00 80.31 77 PRO A CA 1
ATOM 636 C C . PRO A 1 77 ? 6.280 6.081 -16.949 1.00 80.31 77 PRO A C 1
ATOM 638 O O . PRO A 1 77 ? 5.567 5.878 -15.971 1.00 80.31 77 PRO A O 1
ATOM 641 N N . GLY A 1 78 ? 6.030 5.514 -18.137 1.00 81.06 78 GLY A N 1
ATOM 642 C CA . GLY A 1 78 ? 4.893 4.621 -18.379 1.00 81.06 78 GLY A CA 1
ATOM 643 C C . GLY A 1 78 ? 4.945 3.316 -17.578 1.00 81.06 78 GLY A C 1
ATOM 644 O O . GLY A 1 78 ? 3.922 2.889 -17.049 1.00 81.06 78 GLY A O 1
ATOM 645 N N . VAL A 1 79 ? 6.127 2.710 -17.419 1.00 84.19 79 VAL A N 1
ATOM 646 C CA . VAL A 1 79 ? 6.319 1.503 -16.593 1.00 84.19 79 VAL A CA 1
ATOM 647 C C . VAL A 1 79 ? 6.087 1.816 -15.116 1.00 84.19 79 VAL A C 1
ATOM 649 O O . VAL A 1 79 ? 5.445 1.028 -14.429 1.00 84.19 79 VAL A O 1
ATOM 652 N N . ILE A 1 80 ? 6.554 2.974 -14.635 1.00 86.06 80 ILE A N 1
ATOM 653 C CA . ILE A 1 80 ? 6.328 3.422 -13.252 1.00 86.06 80 ILE A CA 1
ATOM 654 C C . ILE A 1 80 ? 4.830 3.615 -12.996 1.00 86.06 80 ILE A C 1
ATOM 656 O O . ILE A 1 80 ? 4.297 3.044 -12.049 1.00 86.06 80 ILE A O 1
ATOM 660 N N . VAL A 1 81 ? 4.140 4.360 -13.865 1.00 89.06 81 VAL A N 1
ATOM 661 C CA . VAL A 1 81 ? 2.692 4.593 -13.744 1.00 89.06 81 VAL A CA 1
ATOM 662 C C . VAL A 1 81 ? 1.921 3.274 -13.798 1.00 89.06 81 VAL A C 1
ATOM 664 O O . VAL A 1 81 ? 1.078 3.024 -12.940 1.00 89.06 81 VAL A O 1
ATOM 667 N N . GLY A 1 82 ? 2.242 2.393 -14.750 1.00 89.81 82 GLY A N 1
ATOM 668 C CA . GLY A 1 82 ? 1.602 1.083 -14.857 1.00 89.81 82 GLY A CA 1
ATOM 669 C C . GLY A 1 82 ? 1.823 0.211 -13.618 1.00 89.81 82 GLY A C 1
ATOM 670 O O . GLY A 1 82 ? 0.883 -0.423 -13.143 1.00 89.81 82 GLY A O 1
ATOM 671 N N . ALA A 1 83 ? 3.040 0.208 -13.065 1.00 91.75 83 ALA A N 1
ATOM 672 C CA . ALA A 1 83 ? 3.372 -0.558 -11.867 1.00 91.75 83 ALA A CA 1
ATOM 673 C C . ALA A 1 83 ? 2.658 -0.010 -10.626 1.00 91.75 83 ALA A C 1
ATOM 675 O O . ALA A 1 83 ? 2.239 -0.788 -9.772 1.00 91.75 83 ALA A O 1
ATOM 676 N N . ILE A 1 84 ? 2.476 1.313 -10.544 1.00 92.00 84 ILE A N 1
ATOM 677 C CA . ILE A 1 84 ? 1.703 1.946 -9.473 1.00 92.00 84 ILE A CA 1
ATOM 678 C C . ILE A 1 84 ? 0.239 1.517 -9.550 1.00 92.00 84 ILE A C 1
ATOM 680 O O . ILE A 1 84 ? -0.298 1.009 -8.569 1.00 92.00 84 ILE A O 1
ATOM 684 N N . LEU A 1 85 ? -0.393 1.673 -10.716 1.00 94.00 85 LEU A N 1
ATOM 685 C CA . LEU A 1 85 ? -1.804 1.330 -10.908 1.00 94.00 85 LEU A CA 1
ATOM 686 C C . LEU A 1 85 ? -2.066 -0.150 -10.619 1.00 94.00 85 LEU A C 1
ATOM 688 O O . LEU A 1 85 ? -2.963 -0.483 -9.844 1.00 94.00 85 LEU A O 1
ATOM 692 N N . LEU A 1 86 ? -1.254 -1.042 -11.191 1.00 94.75 86 LEU A N 1
ATOM 693 C CA . LEU A 1 86 ? -1.401 -2.475 -10.954 1.00 94.75 86 LEU A CA 1
ATOM 694 C C . LEU A 1 86 ? -1.063 -2.846 -9.502 1.00 94.75 86 LEU A C 1
ATOM 696 O O . LEU A 1 86 ? -1.736 -3.689 -8.916 1.00 94.75 86 LEU A O 1
ATOM 700 N N . GLY A 1 87 ? -0.067 -2.196 -8.895 1.00 94.81 87 GLY A N 1
ATOM 701 C CA . GLY A 1 87 ? 0.308 -2.403 -7.498 1.00 94.81 87 GLY A CA 1
ATOM 702 C C . GLY A 1 87 ? -0.815 -2.038 -6.525 1.00 94.81 87 GLY A C 1
ATOM 703 O O . GLY A 1 87 ? -1.068 -2.794 -5.587 1.00 94.81 87 GLY A O 1
ATOM 704 N N . ILE A 1 88 ? -1.534 -0.938 -6.786 1.00 94.19 88 ILE A N 1
ATOM 705 C CA . ILE A 1 88 ? -2.740 -0.546 -6.039 1.00 94.19 88 ILE A CA 1
ATOM 706 C C . ILE A 1 88 ? -3.795 -1.646 -6.141 1.00 94.19 88 ILE A C 1
ATOM 708 O O . ILE A 1 88 ? -4.255 -2.141 -5.115 1.00 94.19 88 ILE A O 1
ATOM 712 N N . VAL A 1 89 ? -4.132 -2.095 -7.353 1.00 96.12 89 VAL A N 1
ATOM 713 C CA . VAL A 1 89 ? -5.136 -3.155 -7.548 1.00 96.12 89 VAL A CA 1
ATOM 714 C C . VAL A 1 89 ? -4.747 -4.434 -6.804 1.00 96.12 89 VAL A C 1
ATOM 716 O O . VAL A 1 89 ? -5.580 -5.031 -6.128 1.00 96.12 89 VAL A O 1
ATOM 719 N N . LEU A 1 90 ? -3.473 -4.832 -6.864 1.00 96.00 90 LEU A N 1
ATOM 720 C CA . LEU A 1 90 ? -2.973 -6.026 -6.180 1.00 96.00 90 LEU A CA 1
ATOM 721 C C . LEU A 1 90 ? -2.855 -5.865 -4.658 1.00 96.00 90 LEU A C 1
ATOM 723 O O . LEU A 1 90 ? -2.826 -6.866 -3.948 1.00 96.00 90 LEU A O 1
ATOM 727 N N . SER A 1 91 ? -2.819 -4.638 -4.132 1.00 95.38 91 SER A N 1
ATOM 728 C CA . SER A 1 91 ? -2.848 -4.420 -2.680 1.00 95.38 91 SER A CA 1
ATOM 729 C C . SER A 1 91 ? -4.216 -4.712 -2.061 1.00 95.38 91 SER A C 1
ATOM 731 O O . SER A 1 91 ? -4.269 -5.112 -0.904 1.00 95.38 91 SER A O 1
ATOM 733 N N . ILE A 1 92 ? -5.311 -4.608 -2.824 1.00 94.50 92 ILE A N 1
ATOM 734 C CA . ILE A 1 92 ? -6.669 -4.906 -2.339 1.00 94.50 92 ILE A CA 1
ATOM 735 C C . ILE A 1 92 ? -6.782 -6.346 -1.808 1.00 94.50 92 ILE A C 1
ATOM 737 O O . ILE A 1 92 ? -7.177 -6.508 -0.654 1.00 94.50 92 ILE A O 1
ATOM 741 N N . PRO A 1 93 ? -6.416 -7.404 -2.563 1.00 96.00 93 PRO A N 1
ATOM 742 C CA . PRO A 1 93 ? -6.461 -8.764 -2.031 1.00 96.00 93 PRO A CA 1
ATOM 743 C C . PRO A 1 93 ? -5.467 -8.991 -0.882 1.00 96.00 93 PRO A C 1
ATOM 745 O O . PRO A 1 93 ? -5.778 -9.763 0.022 1.00 96.00 93 PRO A O 1
ATOM 748 N N . LEU A 1 94 ? -4.311 -8.309 -0.860 1.00 95.31 94 LEU A N 1
ATOM 749 C CA . LEU A 1 94 ? -3.384 -8.378 0.280 1.00 95.31 94 LEU A CA 1
ATOM 750 C C . LEU A 1 94 ? -4.012 -7.803 1.554 1.00 95.31 94 LEU A C 1
ATOM 752 O O . LEU A 1 94 ? -3.937 -8.434 2.605 1.00 95.31 94 LEU A O 1
ATOM 756 N N . ILE A 1 95 ? -4.664 -6.644 1.462 1.00 95.25 95 ILE A N 1
ATOM 757 C CA . ILE A 1 95 ? -5.373 -6.021 2.585 1.00 95.25 95 ILE A CA 1
ATOM 758 C C . ILE A 1 95 ? -6.565 -6.888 3.001 1.00 95.25 95 ILE A C 1
ATOM 760 O O . ILE A 1 95 ? -6.736 -7.162 4.184 1.00 95.25 95 ILE A O 1
ATOM 764 N N . GLY A 1 96 ? -7.347 -7.395 2.048 1.00 94.50 96 GLY A N 1
ATOM 765 C CA . GLY A 1 96 ? -8.487 -8.262 2.346 1.00 94.50 96 GLY A CA 1
ATOM 766 C C . GLY A 1 96 ? -8.086 -9.544 3.078 1.00 94.50 96 GLY A C 1
ATOM 767 O O . GLY A 1 96 ? -8.747 -9.936 4.035 1.00 94.50 96 GLY A O 1
ATOM 768 N N . PHE A 1 97 ? -6.990 -10.189 2.663 1.00 94.88 97 PHE A N 1
ATOM 769 C CA . PHE A 1 97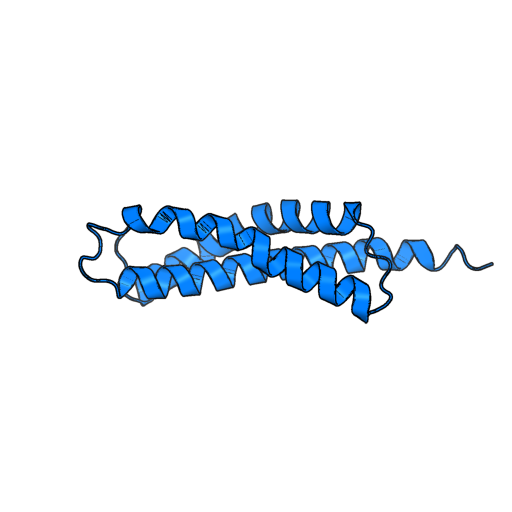 ? -6.564 -11.455 3.257 1.00 94.88 97 PHE A CA 1
ATOM 770 C C . PHE A 1 97 ? -5.693 -11.271 4.502 1.00 94.88 97 PHE A C 1
ATOM 772 O O . PHE A 1 97 ? -5.951 -11.888 5.528 1.00 94.88 97 PHE A O 1
ATOM 779 N N . PHE A 1 98 ? -4.661 -10.431 4.450 1.00 95.69 98 PHE A N 1
ATOM 780 C CA . PHE A 1 98 ? -3.730 -10.248 5.567 1.00 95.69 98 PHE A CA 1
ATOM 781 C C . PHE A 1 98 ? -4.092 -9.053 6.445 1.00 95.69 98 PHE A C 1
ATOM 783 O O . PHE A 1 98 ? -3.961 -9.136 7.663 1.00 95.69 98 PHE A O 1
ATOM 790 N N . GLY A 1 99 ? -4.562 -7.961 5.843 1.00 94.12 99 GLY A N 1
ATOM 791 C CA . GLY A 1 99 ? -4.881 -6.719 6.550 1.00 94.12 99 GLY A CA 1
ATOM 792 C C . GLY A 1 99 ? -6.064 -6.872 7.501 1.00 94.12 99 GLY A C 1
ATOM 793 O O . GLY A 1 99 ? -5.955 -6.512 8.664 1.00 94.12 99 GLY A O 1
ATOM 794 N N . VAL A 1 100 ? -7.154 -7.505 7.066 1.00 93.62 100 VAL A N 1
ATOM 795 C CA . VAL A 1 100 ? -8.317 -7.765 7.937 1.00 93.62 100 VAL A CA 1
ATOM 796 C C . VAL A 1 100 ? -7.936 -8.644 9.133 1.00 93.62 100 VAL A C 1
ATOM 798 O O . VAL A 1 100 ? -8.314 -8.357 10.266 1.00 93.62 100 VAL A O 1
ATOM 801 N N . ASN A 1 101 ? -7.138 -9.694 8.909 1.00 94.44 101 ASN A N 1
ATOM 802 C CA . ASN A 1 101 ? -6.644 -10.538 10.001 1.00 94.44 101 ASN A CA 1
ATOM 803 C C . ASN A 1 101 ? -5.734 -9.753 10.960 1.00 94.44 101 ASN A C 1
ATOM 805 O O . ASN A 1 101 ? -5.831 -9.914 12.176 1.00 94.44 101 ASN A O 1
ATOM 809 N N . PHE A 1 102 ? -4.879 -8.881 10.421 1.00 95.94 102 PHE A N 1
ATOM 810 C CA . PHE A 1 102 ? -4.054 -7.977 11.215 1.00 95.94 102 PHE A CA 1
ATOM 811 C C . PHE A 1 102 ? -4.909 -7.026 12.070 1.00 95.94 102 PHE A C 1
ATOM 813 O O . PHE A 1 102 ? -4.700 -6.985 13.282 1.00 95.94 102 PHE A O 1
ATOM 820 N N . HIS A 1 103 ? -5.908 -6.361 11.485 1.00 96.12 103 HIS A N 1
ATOM 821 C CA . HIS A 1 103 ? -6.832 -5.441 12.160 1.00 96.12 103 HIS A CA 1
ATOM 822 C C . HIS A 1 103 ? -7.508 -6.076 13.377 1.00 96.12 103 HIS A C 1
ATOM 824 O O . HIS A 1 103 ? -7.472 -5.543 14.487 1.00 96.12 103 HIS A O 1
ATOM 830 N N . LEU A 1 104 ? -8.052 -7.281 13.199 1.00 95.06 104 LEU A N 1
ATOM 831 C CA . LEU A 1 104 ? -8.672 -8.029 14.291 1.00 95.06 104 LEU A CA 1
ATOM 832 C C . LEU A 1 104 ? -7.647 -8.405 15.374 1.00 95.06 104 LEU A C 1
ATOM 834 O O . LEU A 1 104 ? -7.940 -8.316 16.565 1.00 95.06 104 LEU A O 1
ATOM 838 N N . SER A 1 105 ? -6.423 -8.781 14.986 1.00 96.19 105 SER A N 1
ATOM 839 C CA . SER A 1 105 ? -5.372 -9.175 15.938 1.00 96.19 105 SER A CA 1
ATOM 840 C C . SER A 1 105 ? -4.886 -8.036 16.842 1.00 96.19 105 SER A C 1
ATOM 842 O O . SER A 1 105 ? -4.429 -8.292 17.956 1.00 96.19 105 SER A O 1
ATOM 844 N N . ILE A 1 106 ? -5.001 -6.782 16.390 1.00 95.19 106 ILE A N 1
ATOM 845 C CA . ILE A 1 106 ? -4.626 -5.595 17.170 1.00 95.19 106 ILE A CA 1
ATOM 846 C C . ILE A 1 106 ? -5.790 -5.019 17.994 1.00 95.19 106 ILE A C 1
ATOM 848 O O . ILE A 1 106 ? -5.595 -4.019 18.686 1.00 95.19 106 ILE A O 1
ATOM 852 N N . GLY A 1 107 ? -6.962 -5.667 17.964 1.00 92.31 107 GLY A N 1
ATOM 853 C CA . GLY A 1 107 ? -8.159 -5.280 18.717 1.00 92.31 107 GLY A CA 1
ATOM 854 C C . GLY A 1 107 ? -9.121 -4.360 17.964 1.00 92.31 107 GLY A C 1
ATOM 855 O O . GLY A 1 107 ? -9.985 -3.756 18.597 1.00 92.31 107 GLY A O 1
ATOM 856 N N . GLY A 1 108 ? -8.969 -4.239 16.643 1.00 90.69 108 GLY A N 1
ATOM 857 C CA . GLY A 1 108 ? -9.879 -3.481 15.794 1.00 90.69 108 GLY A CA 1
ATOM 858 C C . GLY A 1 108 ? -11.281 -4.097 15.714 1.00 90.69 108 GLY A C 1
ATOM 859 O O . GLY A 1 108 ? -11.467 -5.305 15.891 1.00 90.69 108 GLY A O 1
ATOM 860 N N . GLN A 1 109 ? -12.268 -3.241 15.466 1.00 88.38 109 GLN A N 1
ATOM 861 C CA . GLN A 1 109 ? -13.676 -3.570 15.270 1.00 88.38 109 GLN A CA 1
ATOM 862 C C . GLN A 1 109 ? -14.079 -3.229 13.827 1.00 88.38 109 GLN A C 1
ATOM 864 O O . GLN A 1 109 ? -13.717 -2.164 13.324 1.00 88.38 109 GLN A O 1
ATOM 869 N N . LEU A 1 110 ? -14.808 -4.149 13.184 1.00 78.81 110 LEU A N 1
ATOM 870 C CA . LEU A 1 110 ? -15.313 -4.012 11.809 1.00 78.81 110 LEU A CA 1
ATOM 871 C C . LEU A 1 110 ? -16.563 -3.134 11.726 1.00 78.81 110 LEU A C 1
ATOM 873 O O . LEU A 1 110 ? -17.414 -3.253 12.637 1.00 78.81 110 LEU A O 1
#